Protein AF-A0A8T7L727-F1 (afdb_monomer)

Sequence (166 aa):
MMVFGVVELIFLVIIFMVVMALATMKTRSINAKKQRAAEAAFPEGKPDFDSIRQRVERRFHRRYELAAHIVMYLVIVGGLWALRLPGMALALIAGAWGLVVLIHGLQILFAEMSDSAIEREIERERSRFYEADKPKRSQHLRLSDEGELLDVIEEEWEAEEKYKRG

Structure (mmCIF, N/CA/C/O backbone):
data_AF-A0A8T7L727-F1
#
_entry.id   AF-A0A8T7L727-F1
#
loop_
_atom_site.group_PDB
_atom_site.id
_atom_site.type_symbol
_atom_site.label_atom_id
_atom_site.label_alt_id
_atom_site.label_comp_id
_atom_site.label_asym_id
_atom_site.label_entity_id
_atom_site.label_seq_id
_atom_site.pdbx_PDB_ins_code
_atom_site.Cartn_x
_atom_site.Cartn_y
_atom_site.Cartn_z
_atom_site.occupancy
_atom_site.B_iso_or_equiv
_atom_site.auth_seq_id
_atom_site.auth_comp_id
_atom_site.auth_asym_id
_atom_site.auth_atom_id
_atom_site.pdbx_PDB_model_num
ATOM 1 N N . MET A 1 1 ? 21.719 8.725 -34.401 1.00 65.50 1 MET A N 1
ATOM 2 C CA . MET A 1 1 ? 20.243 8.685 -34.276 1.00 65.50 1 MET A CA 1
ATOM 3 C C . MET A 1 1 ? 19.724 7.959 -33.025 1.00 65.50 1 MET A C 1
ATOM 5 O O . MET A 1 1 ? 18.613 8.258 -32.625 1.00 65.50 1 MET A O 1
ATOM 9 N N . MET A 1 2 ? 20.494 7.100 -32.337 1.00 68.69 2 MET A N 1
ATOM 10 C CA . MET A 1 2 ? 20.007 6.391 -31.130 1.00 68.69 2 MET A CA 1
ATOM 11 C C . MET A 1 2 ? 19.767 7.267 -29.880 1.00 68.69 2 MET A C 1
ATOM 13 O O . MET A 1 2 ? 18.987 6.883 -29.019 1.00 68.69 2 MET A O 1
ATOM 17 N N . VAL A 1 3 ? 20.390 8.447 -29.774 1.00 69.25 3 VAL A N 1
ATOM 18 C CA . VAL A 1 3 ? 20.268 9.312 -28.579 1.00 69.25 3 VAL A CA 1
ATOM 19 C C . VAL A 1 3 ? 18.866 9.926 -28.442 1.00 69.25 3 VAL A C 1
ATOM 21 O O . VAL A 1 3 ? 18.362 10.045 -27.330 1.00 69.25 3 VAL A O 1
ATOM 24 N N . PHE A 1 4 ? 18.200 10.247 -29.559 1.00 79.69 4 PHE A N 1
ATOM 25 C CA . PHE A 1 4 ? 16.856 10.838 -29.541 1.00 79.69 4 PHE A CA 1
ATOM 26 C C . PHE A 1 4 ? 15.798 9.879 -28.977 1.00 79.69 4 PHE A C 1
ATOM 28 O O . PHE A 1 4 ? 14.983 10.293 -28.158 1.00 79.69 4 PHE A O 1
ATOM 35 N N . GLY A 1 5 ? 15.869 8.588 -29.322 1.00 79.25 5 GLY A N 1
ATOM 36 C CA . GLY A 1 5 ? 14.899 7.598 -28.840 1.00 79.25 5 GLY A CA 1
ATOM 37 C C . GLY A 1 5 ? 14.959 7.355 -27.327 1.00 79.25 5 GLY A C 1
ATOM 38 O O . GLY A 1 5 ? 13.935 7.096 -26.703 1.00 79.25 5 GLY A O 1
ATOM 39 N N . VAL A 1 6 ? 16.139 7.484 -26.709 1.00 74.62 6 VAL A N 1
ATOM 40 C CA . VAL A 1 6 ? 16.291 7.306 -25.252 1.00 74.62 6 VAL A CA 1
ATOM 41 C C . VAL A 1 6 ? 15.688 8.484 -24.485 1.00 74.62 6 VAL A C 1
ATOM 43 O O . VAL A 1 6 ? 15.023 8.277 -23.472 1.00 74.62 6 VAL A O 1
ATOM 46 N N . VAL A 1 7 ? 15.882 9.715 -24.968 1.00 78.50 7 VAL A N 1
ATOM 47 C CA . VAL A 1 7 ? 15.332 10.921 -24.325 1.00 78.50 7 VAL A CA 1
ATOM 48 C C . VAL A 1 7 ? 13.804 10.925 -24.386 1.00 78.50 7 VAL A C 1
ATOM 50 O O . VAL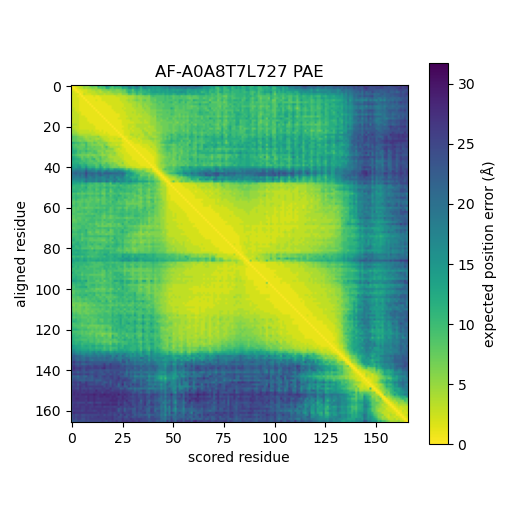 A 1 7 ? 13.153 11.206 -23.382 1.00 78.50 7 VAL A O 1
ATOM 53 N N . GLU A 1 8 ? 13.230 10.554 -25.531 1.00 81.50 8 GLU A N 1
ATOM 54 C CA . GLU A 1 8 ? 11.778 10.474 -25.713 1.00 81.50 8 GLU A CA 1
ATOM 55 C C . GLU A 1 8 ? 11.147 9.402 -24.809 1.00 81.50 8 GLU A C 1
ATOM 57 O O . GLU A 1 8 ? 10.140 9.657 -24.147 1.00 81.50 8 GLU A O 1
ATOM 62 N N . LEU A 1 9 ? 11.800 8.240 -24.674 1.00 76.62 9 LEU A N 1
ATOM 63 C CA . LEU A 1 9 ? 11.376 7.185 -23.752 1.00 76.62 9 LEU A CA 1
ATOM 64 C C . LEU A 1 9 ? 11.373 7.667 -22.292 1.00 76.62 9 LEU A C 1
ATOM 66 O O . LEU A 1 9 ? 10.398 7.450 -21.574 1.00 76.62 9 LEU A O 1
ATOM 70 N N . ILE A 1 10 ? 12.442 8.339 -21.850 1.00 76.62 10 ILE A N 1
ATOM 71 C CA . ILE A 1 10 ? 12.531 8.886 -20.486 1.00 76.62 10 ILE A CA 1
ATOM 72 C C . ILE A 1 10 ? 11.405 9.898 -20.245 1.00 76.62 10 ILE A C 1
ATOM 74 O O . ILE A 1 10 ? 10.755 9.860 -19.200 1.00 76.62 10 ILE A O 1
ATOM 78 N N . PHE A 1 11 ? 11.137 10.770 -21.217 1.00 83.81 11 PHE A N 1
ATOM 79 C CA . PHE A 1 11 ? 10.088 11.780 -21.111 1.00 83.81 11 PHE A CA 1
ATOM 80 C C . PHE A 1 11 ? 8.692 11.153 -20.977 1.00 83.81 11 PHE A C 1
ATOM 82 O O . PHE A 1 11 ? 7.919 11.549 -20.102 1.00 83.81 11 PHE A O 1
ATOM 89 N N . LEU A 1 12 ? 8.390 10.118 -21.768 1.00 80.88 12 LEU A N 1
ATOM 90 C CA . LEU A 1 12 ? 7.130 9.373 -21.673 1.00 80.88 12 LEU A CA 1
ATOM 91 C C . LEU A 1 12 ? 6.963 8.678 -20.316 1.00 80.88 12 LEU A C 1
ATOM 93 O O . LEU A 1 12 ? 5.872 8.704 -19.746 1.00 80.88 12 LEU A O 1
ATOM 97 N N . VAL A 1 13 ? 8.038 8.109 -19.762 1.00 76.94 13 VAL A N 1
ATOM 98 C CA . VAL A 1 13 ? 8.013 7.492 -18.426 1.00 76.94 13 VAL A CA 1
ATOM 99 C C . VAL A 1 13 ? 7.731 8.535 -17.342 1.00 76.94 13 VAL A C 1
ATOM 101 O O . VAL A 1 13 ? 6.911 8.285 -16.458 1.00 76.94 13 VAL A O 1
ATOM 104 N N . ILE A 1 14 ? 8.350 9.718 -17.417 1.00 80.69 14 ILE A N 1
ATOM 105 C CA . ILE A 1 14 ? 8.102 10.811 -16.463 1.00 80.69 14 ILE A CA 1
ATOM 106 C C . ILE A 1 14 ? 6.644 11.276 -16.539 1.00 80.69 14 ILE A C 1
ATOM 108 O O . ILE A 1 14 ? 5.987 11.391 -15.504 1.00 80.69 14 ILE A O 1
ATOM 112 N N . ILE A 1 15 ? 6.110 11.497 -17.746 1.00 88.31 15 ILE A N 1
ATOM 113 C CA . ILE A 1 15 ? 4.700 11.876 -17.934 1.00 88.31 15 ILE A CA 1
ATOM 114 C C . ILE A 1 15 ? 3.781 10.820 -17.325 1.00 88.31 15 ILE A C 1
ATOM 116 O O . ILE A 1 15 ? 2.874 11.155 -16.561 1.00 88.31 15 ILE A O 1
ATOM 120 N N . PHE A 1 16 ? 4.035 9.545 -17.619 1.00 82.50 16 PHE A N 1
ATOM 121 C CA . PHE A 1 16 ? 3.254 8.44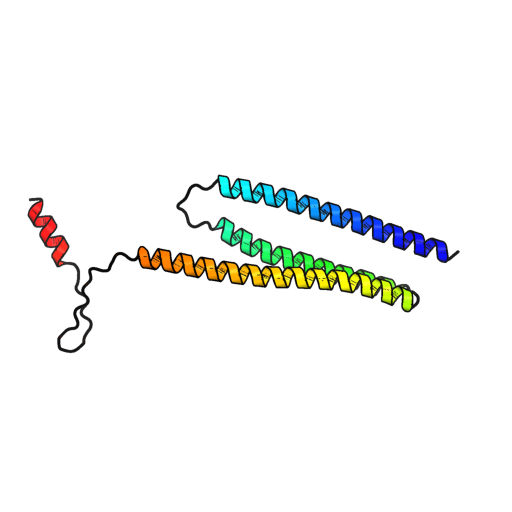3 -17.072 1.00 82.50 16 PHE A CA 1
ATOM 122 C C . PHE A 1 16 ? 3.272 8.436 -15.535 1.00 82.50 16 PHE A C 1
ATOM 124 O O . PHE A 1 16 ? 2.222 8.283 -14.907 1.00 82.50 16 PHE A O 1
ATOM 131 N N . MET A 1 17 ? 4.432 8.682 -14.917 1.00 78.44 17 MET A N 1
ATOM 132 C CA . MET A 1 17 ? 4.550 8.787 -13.459 1.00 78.44 17 MET A CA 1
ATOM 133 C C . MET A 1 17 ? 3.742 9.947 -12.880 1.00 78.44 17 MET A C 1
ATOM 135 O O . MET A 1 17 ? 3.043 9.761 -11.884 1.00 78.44 17 MET A O 1
ATOM 139 N N . VAL A 1 18 ? 3.789 11.125 -13.505 1.00 82.75 18 VAL A N 1
ATOM 140 C CA . VAL A 1 18 ? 2.999 12.284 -13.064 1.00 82.75 18 VAL A CA 1
ATOM 141 C C . VAL A 1 18 ? 1.503 11.976 -13.147 1.00 82.75 18 VAL A C 1
ATOM 143 O O . VAL A 1 18 ? 0.766 12.251 -12.202 1.00 82.75 18 VAL A O 1
ATOM 146 N N . VAL A 1 19 ? 1.048 11.340 -14.230 1.00 85.25 19 VAL A N 1
ATOM 147 C CA . VAL A 1 19 ? -0.361 10.952 -14.397 1.00 85.25 19 VAL A CA 1
ATOM 148 C C . VAL A 1 19 ? -0.796 9.953 -13.321 1.00 85.25 19 VAL A C 1
ATOM 150 O O . VAL A 1 19 ? -1.843 10.142 -12.699 1.00 85.25 19 VAL A O 1
ATOM 153 N N . MET A 1 20 ? 0.017 8.933 -13.040 1.00 80.88 20 MET A N 1
ATOM 154 C CA . MET A 1 20 ? -0.253 7.958 -11.975 1.00 80.88 20 MET A CA 1
ATOM 155 C C . MET A 1 20 ? -0.275 8.602 -10.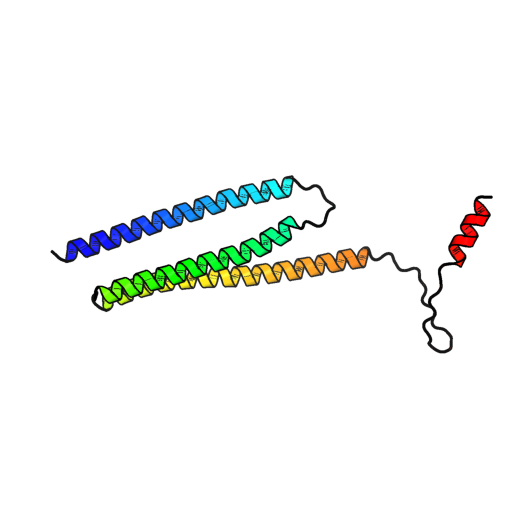581 1.00 80.88 20 MET A C 1
ATOM 157 O O . MET A 1 20 ? -1.164 8.316 -9.773 1.00 80.88 20 MET A O 1
ATOM 161 N N . ALA A 1 21 ? 0.656 9.514 -10.293 1.00 77.06 21 ALA A N 1
ATOM 162 C CA . ALA A 1 21 ? 0.676 10.258 -9.037 1.00 77.06 21 ALA A CA 1
ATOM 163 C C . ALA A 1 21 ? -0.596 11.109 -8.866 1.00 77.06 21 ALA A C 1
ATOM 165 O O . ALA A 1 21 ? -1.241 11.075 -7.818 1.00 77.06 21 ALA A O 1
ATOM 166 N N . LEU A 1 22 ? -1.031 11.807 -9.917 1.00 83.50 22 LEU A N 1
ATOM 167 C CA . LEU A 1 22 ? -2.267 12.592 -9.883 1.00 83.50 22 LEU A CA 1
ATOM 168 C C . LEU A 1 22 ? -3.513 11.708 -9.718 1.00 83.50 22 LEU A C 1
ATOM 170 O O . LEU A 1 22 ? -4.427 12.060 -8.964 1.00 83.50 22 LEU A O 1
ATOM 174 N N . ALA A 1 23 ? -3.545 10.543 -10.368 1.00 78.81 23 ALA A N 1
ATOM 175 C CA . ALA A 1 23 ? -4.638 9.584 -10.234 1.00 78.81 23 ALA A CA 1
ATOM 176 C C . ALA A 1 23 ? -4.762 9.066 -8.791 1.00 78.81 23 ALA A C 1
ATOM 178 O O . ALA A 1 23 ? -5.854 9.105 -8.222 1.00 78.81 23 ALA A O 1
ATOM 179 N N . THR A 1 24 ? -3.643 8.671 -8.174 1.00 78.44 24 THR A N 1
ATOM 180 C CA . THR A 1 24 ? -3.608 8.187 -6.780 1.00 78.44 24 THR A CA 1
ATOM 181 C C . THR A 1 24 ? -3.962 9.276 -5.761 1.00 78.44 24 THR A C 1
ATOM 183 O O . THR A 1 24 ? -4.626 8.999 -4.757 1.00 78.44 24 THR A O 1
ATOM 186 N N . MET A 1 25 ? -3.600 10.539 -6.014 1.00 79.94 25 MET A N 1
ATOM 187 C CA . MET A 1 25 ? -4.027 11.664 -5.171 1.00 79.94 25 MET A CA 1
ATOM 188 C C . MET A 1 25 ? -5.547 11.880 -5.219 1.00 79.94 25 MET A C 1
ATOM 190 O O . MET A 1 25 ? -6.171 12.138 -4.184 1.00 79.94 25 MET A O 1
ATOM 194 N N . LYS A 1 26 ? -6.173 11.731 -6.394 1.00 82.38 26 LYS A N 1
ATOM 195 C CA . LYS A 1 26 ? -7.621 11.932 -6.549 1.00 82.38 26 LYS A CA 1
ATOM 196 C C . LYS A 1 26 ? -8.425 10.886 -5.774 1.00 82.38 26 LYS A C 1
ATOM 198 O O . LYS A 1 26 ? -9.379 11.257 -5.080 1.00 82.38 26 LYS A O 1
ATOM 203 N N . THR A 1 27 ? -8.015 9.616 -5.808 1.00 79.38 27 THR A N 1
ATOM 204 C CA . THR A 1 27 ? -8.669 8.522 -5.063 1.00 79.38 27 THR A CA 1
ATOM 205 C C . THR A 1 27 ? -8.648 8.750 -3.553 1.00 79.38 27 THR A C 1
ATOM 207 O O . THR A 1 27 ? -9.662 8.523 -2.889 1.00 79.38 27 THR A O 1
ATOM 210 N N . ARG A 1 28 ? -7.548 9.285 -3.001 1.00 79.94 28 ARG A N 1
ATOM 211 C CA . ARG A 1 28 ? -7.453 9.601 -1.563 1.00 79.94 28 ARG A CA 1
ATOM 212 C C . ARG A 1 28 ? -8.500 10.625 -1.116 1.00 79.94 28 ARG A C 1
ATOM 214 O O . ARG A 1 28 ? -9.126 10.435 -0.074 1.00 79.94 28 ARG A O 1
ATOM 221 N N . SER A 1 29 ? -8.749 11.667 -1.913 1.00 82.31 29 SER A N 1
ATOM 222 C CA . SER A 1 29 ? -9.724 12.710 -1.547 1.00 82.31 29 SER A CA 1
ATOM 223 C C . SER A 1 29 ? -11.175 12.206 -1.531 1.00 82.31 29 SER A C 1
ATOM 225 O O . SER A 1 29 ? -11.974 12.629 -0.694 1.00 82.31 29 SER A O 1
ATOM 227 N N . ILE A 1 30 ? -11.514 11.266 -2.419 1.00 81.69 30 ILE A N 1
ATOM 228 C CA . ILE A 1 30 ? -12.854 10.671 -2.495 1.00 81.69 30 ILE A CA 1
ATOM 229 C C . ILE A 1 30 ? -13.099 9.764 -1.285 1.00 81.69 30 ILE A C 1
ATOM 231 O O . ILE A 1 30 ? -14.162 9.834 -0.667 1.00 81.69 30 ILE A O 1
ATOM 235 N N . ASN A 1 31 ? -12.105 8.958 -0.904 1.00 80.06 31 ASN A N 1
ATOM 236 C CA . ASN A 1 31 ? -12.225 8.056 0.241 1.00 80.06 31 ASN A CA 1
ATOM 237 C C . ASN A 1 31 ? -12.369 8.814 1.569 1.00 80.06 31 ASN A C 1
ATOM 239 O O . ASN A 1 31 ? -13.176 8.413 2.405 1.00 80.06 31 ASN A O 1
ATOM 243 N N . ALA A 1 32 ? -11.682 9.949 1.731 1.00 78.75 32 ALA A N 1
ATOM 244 C CA . ALA A 1 32 ? -11.825 10.795 2.918 1.00 78.75 32 ALA A CA 1
ATOM 245 C C . ALA A 1 32 ? -13.252 11.356 3.077 1.00 78.75 32 ALA A C 1
ATOM 247 O O . ALA A 1 32 ? -13.791 11.390 4.182 1.00 78.75 32 ALA A O 1
ATOM 248 N N . LYS A 1 33 ? -13.901 11.757 1.973 1.00 84.12 33 LYS A N 1
ATOM 249 C CA . LYS A 1 33 ? -15.298 12.227 2.005 1.00 84.12 33 LYS A CA 1
ATOM 250 C C . LYS A 1 33 ? -16.272 11.108 2.373 1.00 84.12 33 LYS A C 1
ATOM 252 O O . LYS A 1 33 ? -17.180 11.342 3.163 1.00 84.12 33 LYS A O 1
ATOM 257 N N . LYS A 1 34 ? -16.069 9.899 1.835 1.00 80.94 34 LYS A N 1
ATOM 258 C CA . LYS A 1 34 ? -16.903 8.730 2.160 1.00 80.94 34 LYS A CA 1
ATOM 259 C C . LYS A 1 34 ? -16.802 8.339 3.633 1.00 80.94 34 LYS A C 1
ATOM 261 O O . LYS A 1 34 ? -17.824 8.024 4.225 1.00 80.94 34 LYS A O 1
ATOM 266 N N . GLN A 1 35 ? -15.608 8.410 4.225 1.00 78.12 35 GLN A N 1
ATOM 267 C CA . GLN A 1 35 ? -15.422 8.126 5.651 1.00 78.12 35 GLN A CA 1
ATOM 268 C C . GLN A 1 35 ? -16.193 9.108 6.531 1.00 78.12 35 GLN A C 1
ATOM 270 O O . GLN A 1 35 ? -16.967 8.666 7.366 1.00 78.12 35 GLN A O 1
ATOM 275 N N . ARG A 1 36 ? -16.083 10.418 6.275 1.00 81.12 36 ARG A N 1
ATOM 276 C CA . ARG A 1 36 ? -16.839 11.432 7.033 1.00 81.12 36 ARG A CA 1
ATOM 277 C C . ARG A 1 36 ? -18.353 11.276 6.889 1.00 81.12 36 ARG A C 1
ATOM 279 O O . ARG A 1 36 ? -19.084 11.484 7.846 1.00 81.12 36 ARG A O 1
ATOM 286 N N . ALA A 1 37 ? -18.824 10.925 5.691 1.00 81.12 37 ALA A N 1
ATOM 287 C CA . ALA A 1 37 ? -20.244 10.684 5.452 1.00 81.12 37 ALA A CA 1
ATOM 288 C C . ALA A 1 37 ? -20.745 9.421 6.168 1.00 81.12 37 ALA A C 1
ATOM 290 O O . ALA A 1 37 ? -21.849 9.434 6.697 1.00 81.12 37 ALA A O 1
ATOM 291 N N . ALA A 1 38 ? -19.936 8.356 6.207 1.00 73.94 38 ALA A N 1
ATOM 292 C CA . ALA A 1 38 ? -20.250 7.152 6.969 1.00 73.94 38 ALA A CA 1
ATOM 293 C C . ALA A 1 38 ? -20.285 7.451 8.475 1.00 73.94 38 ALA A C 1
ATOM 295 O O . ALA A 1 38 ? -21.242 7.091 9.141 1.00 73.94 38 ALA A O 1
ATOM 296 N N . GLU A 1 39 ? -19.302 8.186 8.989 1.00 71.81 39 GLU A N 1
ATOM 297 C CA . GLU A 1 39 ? -19.210 8.568 10.403 1.00 71.81 39 GLU A CA 1
ATOM 298 C C . GLU A 1 39 ? -20.394 9.448 10.847 1.00 71.81 39 GLU A C 1
ATOM 300 O O . GLU A 1 39 ? -20.935 9.261 11.930 1.00 71.81 39 GLU A O 1
ATOM 305 N N . ALA A 1 40 ? -20.873 10.347 9.979 1.00 80.88 40 ALA A N 1
ATOM 306 C CA . ALA A 1 40 ? -22.050 11.177 10.248 1.00 80.88 40 ALA A CA 1
ATOM 307 C C . ALA A 1 40 ? -23.394 10.425 10.155 1.00 80.88 40 ALA A C 1
ATOM 309 O O . ALA A 1 40 ? -24.403 10.921 10.654 1.00 80.88 40 ALA A O 1
ATOM 310 N N . ALA A 1 41 ? -23.442 9.264 9.493 1.00 76.12 41 ALA A N 1
ATOM 311 C CA . ALA A 1 41 ? -24.686 8.542 9.219 1.00 76.12 41 ALA A CA 1
ATOM 312 C C . ALA A 1 41 ? -25.122 7.589 10.346 1.00 76.12 41 ALA A C 1
ATOM 314 O O . ALA A 1 41 ? -26.249 7.092 10.302 1.00 76.12 41 ALA A O 1
ATOM 315 N N . PHE A 1 42 ? -24.273 7.334 11.347 1.00 67.88 42 PHE A N 1
ATOM 316 C CA . PHE A 1 42 ? -24.539 6.322 12.373 1.00 67.88 42 PHE A CA 1
ATOM 317 C C . PHE A 1 42 ? -24.531 6.911 13.791 1.00 67.88 42 PHE A C 1
ATOM 319 O O . PHE A 1 42 ? -23.481 6.963 14.429 1.00 67.88 42 PHE A O 1
ATOM 326 N N . PRO A 1 43 ? -25.698 7.336 14.311 1.00 62.09 43 PRO A N 1
ATOM 327 C CA . PRO A 1 43 ? -25.855 7.640 15.728 1.00 62.09 43 PRO A CA 1
ATOM 328 C C . PRO A 1 43 ? -25.677 6.369 16.577 1.00 62.09 43 PRO A C 1
ATOM 330 O O . PRO A 1 43 ? -26.075 5.272 16.180 1.00 62.09 43 PRO A O 1
ATOM 333 N N . GLU A 1 44 ? -25.030 6.544 17.726 1.00 69.31 44 GLU A N 1
ATOM 334 C CA . GLU A 1 44 ? -24.511 5.528 18.650 1.00 69.31 44 GLU A CA 1
ATOM 335 C C . GLU A 1 44 ? -25.463 4.340 18.920 1.00 69.31 44 GLU A C 1
ATOM 337 O O . GLU A 1 44 ? -26.637 4.530 19.234 1.00 69.31 44 GLU A O 1
ATOM 342 N N . GLY A 1 45 ? -24.946 3.098 18.858 1.00 65.62 45 GLY A N 1
ATOM 343 C CA . GLY A 1 45 ? -25.578 1.960 19.552 1.00 65.62 45 GLY A CA 1
ATOM 344 C C . GLY A 1 45 ? -25.653 0.599 18.847 1.00 65.62 45 GLY A C 1
ATOM 345 O O . GLY A 1 45 ? -26.119 -0.353 19.469 1.00 65.62 45 GLY A O 1
ATOM 346 N N . LYS A 1 46 ? -25.212 0.438 17.591 1.00 68.00 46 LYS A N 1
ATOM 347 C CA . LYS A 1 46 ? -25.183 -0.887 16.929 1.00 68.00 46 LYS A CA 1
ATOM 348 C C . LYS A 1 46 ? -23.758 -1.318 16.572 1.00 68.00 46 LYS A C 1
ATOM 350 O O . LYS A 1 46 ? -22.980 -0.473 16.132 1.00 68.00 46 LYS A O 1
ATOM 355 N N . PRO A 1 47 ? -23.404 -2.611 16.741 1.00 64.38 47 PRO A N 1
ATOM 356 C CA . PRO A 1 47 ? -22.112 -3.129 16.309 1.00 64.38 47 PRO A CA 1
ATOM 357 C C . PRO A 1 47 ? -21.958 -2.915 14.802 1.00 64.38 47 PRO A C 1
ATOM 359 O O . PRO A 1 47 ? -22.722 -3.440 13.991 1.00 64.38 47 PRO A O 1
ATOM 362 N N . ASP A 1 48 ? -20.980 -2.091 14.451 1.00 73.00 48 ASP A N 1
ATOM 363 C CA . ASP A 1 48 ? -20.740 -1.617 13.096 1.00 73.00 48 ASP A CA 1
ATOM 364 C C . ASP A 1 48 ? -19.973 -2.669 12.280 1.00 73.00 48 ASP A C 1
ATOM 366 O O . ASP A 1 48 ? -18.740 -2.684 12.199 1.00 73.00 48 ASP A O 1
ATOM 370 N N . PHE A 1 49 ? -20.726 -3.594 11.687 1.00 77.81 49 PHE A N 1
ATOM 371 C CA . PHE A 1 49 ? -20.191 -4.603 10.772 1.00 77.81 49 PHE A CA 1
ATOM 372 C C . PHE A 1 49 ? -19.532 -3.978 9.531 1.00 77.81 49 PHE A C 1
ATOM 374 O O . PHE A 1 49 ? -18.586 -4.556 8.982 1.00 77.81 49 PHE A O 1
ATOM 381 N N . ASP A 1 50 ? -19.970 -2.789 9.110 1.00 78.50 50 ASP A N 1
ATOM 382 C CA . ASP A 1 50 ? -19.463 -2.130 7.911 1.00 78.50 50 ASP A CA 1
ATOM 383 C C . ASP A 1 50 ? -18.048 -1.575 8.117 1.00 78.50 50 ASP A C 1
ATOM 385 O O . ASP A 1 50 ? -17.209 -1.713 7.220 1.00 78.50 50 ASP A O 1
ATOM 389 N N . SER A 1 51 ? -17.697 -1.038 9.294 1.00 78.62 51 SER A N 1
ATOM 390 C CA . SER A 1 51 ? -16.301 -0.632 9.549 1.00 78.62 51 SER A CA 1
ATOM 391 C C . SER A 1 51 ? -15.337 -1.806 9.685 1.00 78.62 51 SER A C 1
ATOM 393 O O . SER A 1 51 ? -14.156 -1.669 9.336 1.00 78.62 51 SER A O 1
ATOM 395 N N . ILE A 1 52 ? -15.795 -2.964 10.171 1.00 81.69 52 ILE A N 1
ATOM 396 C CA . ILE A 1 52 ? -14.982 -4.189 10.191 1.00 81.69 52 ILE A CA 1
ATOM 397 C C . ILE A 1 52 ? -14.706 -4.622 8.751 1.00 81.69 52 ILE A C 1
ATOM 399 O O . ILE A 1 52 ? -13.547 -4.801 8.366 1.00 81.69 52 ILE A O 1
ATOM 403 N N . ARG A 1 53 ? -15.752 -4.688 7.922 1.00 86.69 53 ARG A N 1
ATOM 404 C CA . ARG A 1 53 ? -15.625 -5.019 6.502 1.00 86.69 53 ARG A CA 1
ATOM 405 C C . ARG A 1 53 ? -14.684 -4.058 5.771 1.00 86.69 53 ARG A C 1
ATOM 407 O O . ARG A 1 53 ? -13.752 -4.508 5.107 1.00 86.69 53 ARG A O 1
ATOM 414 N N . GLN A 1 54 ? -14.854 -2.746 5.943 1.00 83.69 54 GLN A N 1
ATOM 415 C CA . GLN A 1 54 ? -13.997 -1.743 5.300 1.00 83.69 54 GLN A CA 1
ATOM 416 C C . GLN A 1 54 ? -12.527 -1.829 5.733 1.00 83.69 54 GLN A C 1
ATOM 418 O O . GLN A 1 54 ? -11.636 -1.475 4.954 1.00 83.69 54 GLN A O 1
ATOM 423 N N . ARG A 1 55 ? -12.241 -2.259 6.969 1.00 83.25 55 ARG A N 1
ATOM 424 C CA . ARG A 1 55 ? -10.865 -2.498 7.436 1.00 83.25 55 ARG A CA 1
ATOM 425 C C . ARG A 1 55 ? -10.238 -3.689 6.724 1.00 83.25 55 ARG A C 1
ATOM 427 O O . ARG A 1 55 ? -9.106 -3.580 6.249 1.00 83.25 55 ARG A O 1
ATOM 434 N N . VAL A 1 56 ? -10.981 -4.787 6.601 1.00 86.88 56 VAL A N 1
ATOM 435 C CA . VAL A 1 56 ? -10.531 -5.985 5.880 1.00 86.88 56 VAL A CA 1
ATOM 436 C C . VAL A 1 56 ? -10.294 -5.658 4.404 1.00 86.88 56 VAL A C 1
ATOM 438 O O . VAL A 1 56 ? -9.202 -5.908 3.892 1.00 86.88 56 VAL A O 1
ATOM 441 N N . GLU A 1 57 ? -11.251 -5.004 3.742 1.00 89.44 57 GLU A N 1
ATOM 442 C CA . GLU A 1 57 ? -11.123 -4.589 2.338 1.00 89.44 57 GLU A CA 1
ATOM 443 C C . GLU A 1 57 ? -9.912 -3.665 2.120 1.00 89.44 57 GLU A C 1
ATOM 445 O O . GLU A 1 57 ? -9.155 -3.855 1.166 1.00 89.44 57 GLU A O 1
ATOM 450 N N . ARG A 1 58 ? -9.641 -2.724 3.038 1.00 86.75 58 ARG A N 1
ATOM 451 C CA . ARG A 1 58 ? -8.448 -1.856 2.973 1.00 86.75 58 ARG A CA 1
ATOM 452 C C . ARG A 1 58 ? -7.130 -2.626 3.036 1.00 86.75 58 ARG A C 1
ATOM 454 O O . ARG A 1 58 ? -6.169 -2.226 2.378 1.00 86.75 58 ARG A O 1
ATOM 461 N N . ARG A 1 59 ? -7.042 -3.693 3.836 1.00 88.00 59 ARG A N 1
ATOM 462 C CA . ARG A 1 59 ? -5.830 -4.533 3.912 1.00 88.00 59 ARG A CA 1
ATOM 463 C C . ARG A 1 59 ? -5.603 -5.269 2.587 1.00 88.00 59 ARG A C 1
ATOM 465 O O . ARG A 1 59 ? -4.493 -5.237 2.061 1.00 88.00 59 ARG A O 1
ATOM 472 N N . PHE A 1 60 ? -6.654 -5.845 2.001 1.00 89.94 60 PHE A N 1
ATOM 473 C CA . PHE A 1 60 ? -6.562 -6.506 0.695 1.00 89.94 60 PHE A CA 1
ATOM 474 C C . PHE A 1 60 ? -6.207 -5.541 -0.434 1.00 89.94 60 PHE A C 1
ATOM 476 O O . PHE A 1 60 ? -5.340 -5.853 -1.248 1.00 89.94 60 PHE A O 1
ATOM 483 N N . HIS A 1 61 ? -6.817 -4.355 -0.457 1.00 89.06 61 HIS A N 1
ATOM 484 C CA . HIS A 1 61 ? -6.551 -3.369 -1.499 1.00 89.06 61 HIS A CA 1
ATOM 485 C C . HIS A 1 61 ? -5.085 -2.913 -1.501 1.00 89.06 61 HIS A C 1
ATOM 487 O O . HIS A 1 61 ? -4.452 -2.912 -2.552 1.00 89.06 61 HIS A O 1
ATOM 493 N N . ARG A 1 62 ? -4.504 -2.645 -0.322 1.00 87.25 62 ARG A N 1
ATOM 494 C CA . ARG A 1 62 ? -3.079 -2.287 -0.185 1.00 87.25 62 ARG A CA 1
ATOM 495 C C . ARG A 1 62 ? -2.144 -3.382 -0.715 1.00 87.25 62 ARG A C 1
ATOM 497 O O . ARG A 1 62 ? -1.177 -3.094 -1.414 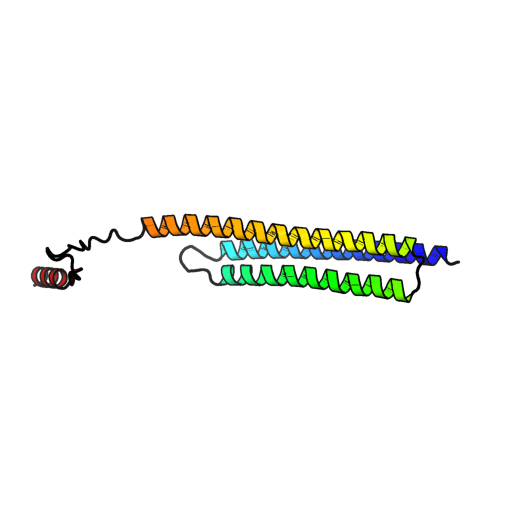1.00 87.25 62 ARG A O 1
ATOM 504 N N . ARG A 1 63 ? -2.451 -4.653 -0.436 1.00 89.44 63 ARG A N 1
ATOM 505 C CA . ARG A 1 63 ? -1.674 -5.796 -0.953 1.00 89.44 63 ARG A CA 1
ATOM 506 C C . ARG A 1 63 ? -1.807 -5.945 -2.465 1.00 89.44 63 ARG A C 1
ATOM 508 O O . ARG A 1 63 ? -0.817 -6.235 -3.130 1.00 89.44 63 ARG A O 1
ATOM 515 N N . TYR A 1 64 ? -3.005 -5.721 -3.003 1.00 91.69 64 TYR A N 1
ATOM 516 C CA . TYR A 1 64 ? -3.243 -5.734 -4.444 1.00 91.69 64 TYR A CA 1
ATOM 517 C C . TYR A 1 64 ? -2.459 -4.625 -5.155 1.00 91.69 64 TYR A C 1
ATOM 519 O O . TYR A 1 64 ? -1.810 -4.891 -6.163 1.00 91.69 64 TYR A O 1
ATOM 527 N N . GLU A 1 65 ? -2.450 -3.407 -4.607 1.00 87.62 65 GLU A N 1
ATOM 528 C CA . GLU A 1 65 ? -1.645 -2.301 -5.135 1.00 87.62 65 GLU A CA 1
ATOM 529 C C . GLU A 1 65 ? -0.152 -2.659 -5.161 1.00 87.62 65 GLU A C 1
ATOM 531 O O . GLU A 1 65 ? 0.501 -2.466 -6.186 1.00 87.62 65 GLU A O 1
ATOM 536 N N . LEU A 1 66 ? 0.396 -3.246 -4.091 1.00 89.69 66 LEU A N 1
ATOM 537 C CA . LEU A 1 66 ? 1.790 -3.708 -4.078 1.00 89.69 66 LEU A CA 1
ATOM 538 C C . LEU A 1 66 ? 2.059 -4.790 -5.123 1.00 89.69 66 LEU A C 1
ATOM 540 O O . LEU A 1 66 ? 3.046 -4.705 -5.852 1.00 89.69 66 LEU A O 1
ATOM 544 N N . ALA A 1 67 ? 1.180 -5.790 -5.214 1.00 90.50 67 ALA A N 1
ATOM 545 C CA . ALA A 1 67 ? 1.301 -6.860 -6.195 1.00 90.50 67 ALA A CA 1
ATOM 546 C C . ALA A 1 67 ? 1.298 -6.299 -7.624 1.00 90.50 67 ALA A C 1
ATOM 548 O O . ALA A 1 67 ? 2.138 -6.689 -8.432 1.00 90.50 67 ALA A O 1
ATOM 549 N N . ALA A 1 68 ? 0.431 -5.326 -7.918 1.00 86.00 68 ALA A N 1
ATOM 550 C CA . ALA A 1 68 ? 0.401 -4.644 -9.207 1.00 86.00 68 ALA A CA 1
ATOM 551 C C . ALA A 1 68 ? 1.724 -3.914 -9.509 1.00 86.00 68 ALA A C 1
ATOM 553 O O . ALA A 1 68 ? 2.243 -4.040 -10.617 1.00 86.00 68 ALA A O 1
ATOM 554 N N . HIS A 1 69 ? 2.314 -3.215 -8.531 1.00 86.38 69 HIS A N 1
ATOM 555 C CA . HIS A 1 69 ? 3.621 -2.565 -8.701 1.00 86.38 69 HIS A CA 1
ATOM 556 C C . HIS A 1 69 ? 4.751 -3.575 -8.936 1.00 86.38 69 HIS A C 1
ATOM 558 O O . HIS A 1 69 ? 5.596 -3.346 -9.798 1.00 86.38 69 HIS A O 1
ATOM 564 N N . ILE A 1 70 ? 4.756 -4.704 -8.220 1.00 92.25 70 ILE A N 1
ATOM 565 C CA . ILE A 1 70 ? 5.743 -5.778 -8.413 1.00 92.25 70 ILE A CA 1
ATOM 566 C C . ILE A 1 70 ? 5.600 -6.397 -9.807 1.00 92.25 70 ILE A C 1
ATOM 568 O O . ILE A 1 70 ? 6.592 -6.553 -10.515 1.00 92.25 70 ILE A O 1
ATOM 572 N N . VAL A 1 71 ? 4.378 -6.723 -10.232 1.00 92.75 71 VAL A N 1
ATOM 573 C CA . VAL A 1 71 ? 4.126 -7.280 -11.570 1.00 92.75 71 VAL A CA 1
ATOM 574 C C . VAL A 1 71 ? 4.568 -6.291 -12.647 1.00 92.75 71 VAL A C 1
ATOM 576 O O . VAL A 1 71 ? 5.291 -6.672 -13.565 1.00 92.75 71 VAL A O 1
ATOM 579 N N . MET A 1 72 ? 4.206 -5.013 -12.515 1.00 88.69 72 MET A N 1
ATOM 580 C CA . MET A 1 72 ? 4.622 -3.975 -13.458 1.00 88.69 72 MET A CA 1
ATOM 581 C C . MET A 1 72 ? 6.145 -3.819 -13.501 1.00 88.69 72 MET A C 1
ATOM 583 O O . MET A 1 72 ? 6.718 -3.724 -14.584 1.00 88.69 72 MET A O 1
ATOM 587 N N . TYR A 1 73 ? 6.806 -3.855 -12.343 1.00 91.25 73 TYR A N 1
ATOM 588 C CA . TYR A 1 73 ? 8.261 -3.833 -12.245 1.00 91.25 73 TYR A CA 1
ATOM 589 C C . TYR A 1 73 ? 8.903 -4.974 -13.037 1.00 91.25 73 TYR A C 1
ATOM 591 O O . TYR A 1 73 ? 9.781 -4.730 -13.863 1.00 91.25 73 TYR A O 1
ATOM 599 N N . LEU A 1 74 ? 8.431 -6.207 -12.838 1.00 94.06 74 LEU A N 1
ATOM 600 C CA . LEU A 1 74 ? 8.951 -7.381 -13.539 1.00 94.06 74 LEU A CA 1
ATOM 601 C C . LEU A 1 74 ? 8.727 -7.295 -15.052 1.00 94.06 74 LEU A C 1
ATOM 603 O O . LEU A 1 74 ? 9.632 -7.616 -15.819 1.00 94.06 74 LEU A O 1
ATOM 607 N N . VAL A 1 75 ? 7.555 -6.821 -15.486 1.00 91.00 75 VAL A N 1
ATOM 608 C CA . VAL A 1 75 ? 7.244 -6.627 -16.910 1.00 91.00 75 VAL A CA 1
ATOM 609 C C . VAL A 1 75 ? 8.168 -5.582 -17.537 1.00 91.00 75 VAL A C 1
ATOM 611 O O . VAL A 1 75 ? 8.735 -5.835 -18.599 1.00 91.00 75 VAL A O 1
ATOM 614 N N . ILE A 1 76 ? 8.364 -4.433 -16.882 1.00 87.25 76 ILE A N 1
ATOM 615 C CA . ILE A 1 76 ? 9.240 -3.365 -17.383 1.00 87.25 76 ILE A CA 1
ATOM 616 C C . ILE A 1 76 ? 10.686 -3.855 -17.438 1.00 87.25 76 ILE A C 1
ATOM 618 O O . ILE A 1 76 ? 11.312 -3.790 -18.492 1.00 87.25 76 ILE A O 1
ATOM 622 N N . VAL A 1 77 ? 11.223 -4.381 -16.335 1.00 89.25 77 VAL A N 1
ATOM 623 C CA . VAL A 1 77 ? 12.619 -4.840 -16.280 1.00 89.25 77 VAL A CA 1
ATOM 624 C C . VAL A 1 77 ? 12.864 -5.985 -17.263 1.00 89.25 77 VAL A C 1
ATOM 626 O O . VAL A 1 77 ? 13.854 -5.953 -17.993 1.00 89.25 77 VAL A O 1
ATOM 629 N N . GLY A 1 78 ? 11.950 -6.956 -17.344 1.00 91.06 78 GLY A N 1
ATOM 630 C CA . GLY A 1 78 ? 12.028 -8.060 -18.300 1.00 91.06 78 GLY A CA 1
ATOM 631 C C . GLY A 1 78 ? 11.969 -7.588 -19.755 1.00 91.06 78 GLY A C 1
ATOM 632 O O . GLY A 1 78 ? 12.771 -8.031 -20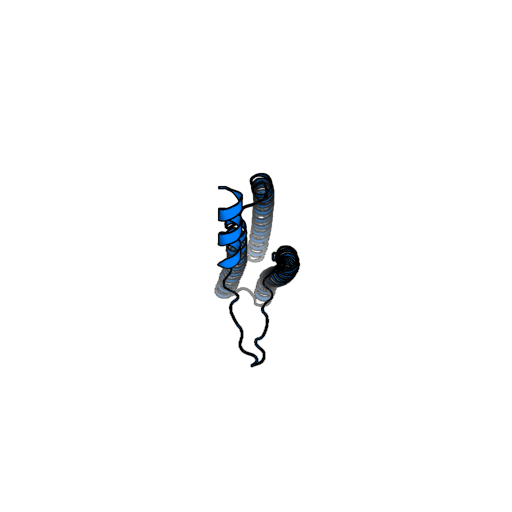.577 1.00 91.06 78 GLY A O 1
ATOM 633 N N . GLY A 1 79 ? 11.087 -6.634 -20.069 1.00 86.69 79 GLY A N 1
ATOM 634 C CA . GLY A 1 79 ? 11.004 -6.018 -21.394 1.00 86.69 79 GLY A CA 1
ATOM 635 C C . GLY A 1 79 ? 12.281 -5.264 -21.775 1.00 86.69 79 GLY A C 1
ATOM 636 O O . GLY A 1 79 ? 12.803 -5.441 -22.874 1.00 86.69 79 GLY A O 1
ATOM 637 N N . LEU A 1 80 ? 12.844 -4.481 -20.850 1.00 87.25 80 LEU A N 1
ATOM 638 C CA . LEU A 1 80 ? 14.112 -3.773 -21.063 1.00 87.25 80 LEU A CA 1
ATOM 639 C C . LEU A 1 80 ? 15.285 -4.746 -21.262 1.00 87.25 80 LEU A C 1
ATOM 641 O O . LEU A 1 80 ? 16.177 -4.478 -22.071 1.00 87.25 80 LEU A O 1
ATOM 645 N N . TRP A 1 81 ? 15.272 -5.887 -20.566 1.00 89.31 81 TRP A N 1
ATOM 646 C CA . TRP A 1 81 ? 16.265 -6.947 -20.744 1.00 89.31 81 TRP A CA 1
ATOM 647 C C . TRP A 1 81 ? 16.153 -7.600 -22.130 1.00 89.31 81 TRP A C 1
ATOM 649 O O . TRP A 1 81 ? 17.163 -7.772 -22.814 1.00 89.31 81 TRP A O 1
ATOM 659 N N . ALA A 1 82 ? 14.930 -7.876 -22.596 1.00 89.31 82 ALA A N 1
ATOM 660 C CA . ALA A 1 82 ? 14.671 -8.422 -23.931 1.00 89.31 82 ALA A CA 1
ATOM 661 C C . ALA A 1 82 ? 15.147 -7.490 -25.064 1.00 89.31 82 ALA A C 1
ATOM 663 O O . ALA A 1 82 ? 15.621 -7.965 -26.095 1.00 89.31 82 ALA A O 1
ATOM 664 N N . LEU A 1 83 ? 15.096 -6.170 -24.851 1.00 89.62 83 LEU A N 1
ATOM 665 C CA . LEU A 1 83 ? 15.608 -5.158 -25.785 1.00 89.62 83 LEU A CA 1
ATOM 666 C C . LEU A 1 83 ? 17.143 -5.018 -25.783 1.00 89.62 83 LEU A C 1
ATOM 668 O O . LEU A 1 83 ? 17.677 -4.227 -26.558 1.00 89.62 83 LEU A O 1
ATOM 672 N N . ARG A 1 84 ? 17.860 -5.770 -24.932 1.00 91.50 84 ARG A N 1
ATOM 673 C CA . ARG A 1 84 ? 19.327 -5.722 -24.778 1.00 91.50 84 ARG A CA 1
ATOM 674 C C . ARG A 1 84 ? 19.880 -4.310 -24.568 1.00 91.50 84 ARG A C 1
ATOM 676 O O . ARG A 1 84 ? 20.913 -3.942 -25.130 1.00 91.50 84 ARG A O 1
ATOM 683 N N . LEU A 1 85 ? 19.199 -3.517 -23.741 1.00 84.56 85 LEU A N 1
ATOM 684 C CA . LEU A 1 85 ? 19.703 -2.203 -23.351 1.00 84.56 85 LEU A CA 1
ATOM 685 C C . LEU A 1 85 ? 21.080 -2.310 -22.671 1.00 84.56 85 LEU A C 1
ATOM 687 O O . LEU A 1 85 ? 21.358 -3.299 -21.986 1.00 84.56 85 LEU A O 1
ATOM 691 N N . PRO A 1 86 ? 21.950 -1.295 -22.831 1.00 89.75 86 PRO A N 1
ATOM 692 C CA . PRO A 1 86 ? 23.268 -1.299 -22.213 1.00 89.75 86 PRO A CA 1
ATOM 693 C C . PRO A 1 86 ? 23.141 -1.418 -20.690 1.00 89.75 86 PRO A C 1
ATOM 695 O O . PRO A 1 86 ? 22.328 -0.730 -20.067 1.00 89.75 86 PRO A O 1
ATOM 698 N N . GLY A 1 87 ? 23.968 -2.283 -20.094 1.00 89.19 87 GLY A N 1
ATOM 699 C CA . GLY A 1 87 ? 23.804 -2.741 -18.710 1.00 89.19 87 GLY A CA 1
ATOM 700 C C . GLY A 1 87 ? 23.710 -1.621 -17.673 1.00 89.19 87 GLY A C 1
ATOM 701 O O . GLY A 1 87 ? 22.930 -1.734 -16.734 1.00 89.19 87 GLY A O 1
ATOM 702 N N . MET A 1 88 ? 24.422 -0.506 -17.869 1.00 88.12 88 MET A N 1
ATOM 703 C CA . MET A 1 88 ? 24.362 0.638 -16.953 1.00 88.12 88 MET A CA 1
ATOM 704 C C . MET A 1 88 ? 23.010 1.367 -17.001 1.00 88.12 88 MET A C 1
ATOM 706 O O . MET A 1 88 ? 22.456 1.686 -15.953 1.00 88.12 88 MET A O 1
ATOM 710 N N . ALA A 1 89 ? 22.441 1.591 -18.190 1.00 84.69 89 ALA A N 1
ATOM 711 C CA . ALA A 1 89 ? 21.122 2.216 -18.318 1.00 84.69 89 ALA A CA 1
ATOM 712 C C . ALA A 1 89 ? 20.026 1.308 -17.744 1.00 84.69 89 ALA A C 1
ATOM 714 O O . ALA A 1 89 ? 19.161 1.769 -17.000 1.00 84.69 89 ALA A O 1
ATOM 715 N N . LEU A 1 90 ? 20.109 0.004 -18.031 1.00 88.88 90 LEU A N 1
ATOM 716 C CA . LEU A 1 90 ? 19.204 -0.989 -17.464 1.00 88.88 90 LEU A CA 1
ATOM 717 C C . LEU A 1 90 ? 19.290 -1.012 -15.931 1.00 88.88 90 LEU A C 1
ATOM 719 O O . LEU A 1 90 ? 18.256 -0.984 -15.271 1.00 88.88 90 LEU A O 1
ATOM 723 N N . ALA A 1 91 ? 20.502 -1.021 -15.369 1.00 91.88 91 ALA A N 1
ATOM 724 C CA . ALA A 1 91 ? 20.715 -1.032 -13.924 1.00 91.88 91 ALA A CA 1
ATOM 725 C C . ALA A 1 91 ? 20.141 0.218 -13.244 1.00 91.88 91 ALA A C 1
ATOM 727 O O . ALA A 1 91 ? 19.505 0.098 -12.200 1.00 91.88 91 ALA A O 1
ATOM 728 N N . LEU A 1 92 ? 20.304 1.404 -13.842 1.00 90.00 92 LEU A N 1
ATOM 729 C CA . LEU A 1 92 ? 19.739 2.644 -13.301 1.00 90.00 92 LEU A CA 1
ATOM 730 C C . LEU A 1 92 ? 18.208 2.633 -13.324 1.00 90.00 92 LEU A C 1
ATOM 732 O O . LEU A 1 92 ? 17.584 2.959 -12.317 1.00 90.00 92 LEU A O 1
ATOM 736 N N . ILE A 1 93 ? 17.595 2.222 -14.440 1.00 87.06 93 ILE A N 1
ATOM 737 C CA . ILE A 1 93 ? 16.131 2.167 -14.561 1.00 87.06 93 ILE A CA 1
ATOM 738 C C . ILE A 1 93 ? 15.559 1.106 -13.613 1.00 87.06 93 ILE A C 1
ATOM 740 O O . ILE A 1 93 ? 14.643 1.397 -12.845 1.00 87.06 93 ILE A O 1
ATOM 744 N N . ALA A 1 94 ? 16.121 -0.104 -13.617 1.00 92.31 94 ALA A N 1
ATOM 745 C CA . ALA A 1 94 ? 15.692 -1.187 -12.737 1.00 92.31 94 ALA A CA 1
ATOM 746 C C . ALA A 1 94 ? 15.917 -0.852 -11.255 1.00 92.31 94 ALA A C 1
ATOM 748 O O . ALA A 1 94 ? 15.085 -1.198 -10.419 1.00 92.31 94 ALA A O 1
ATOM 749 N N . GLY A 1 95 ? 17.005 -0.154 -10.921 1.00 92.50 95 GLY A N 1
ATOM 750 C CA . GLY A 1 95 ? 17.290 0.308 -9.564 1.00 92.50 95 GLY A CA 1
ATOM 751 C C . GLY A 1 95 ? 16.307 1.381 -9.098 1.00 92.50 95 GLY A C 1
ATOM 752 O O . GLY A 1 95 ? 15.730 1.254 -8.020 1.00 92.50 95 GLY A O 1
ATOM 753 N N . ALA A 1 96 ? 16.053 2.400 -9.925 1.00 88.06 96 ALA A N 1
ATOM 754 C CA . ALA A 1 96 ? 15.099 3.462 -9.612 1.00 88.06 96 ALA A CA 1
ATOM 755 C C . ALA A 1 96 ? 13.678 2.910 -9.409 1.00 88.06 96 ALA A C 1
ATOM 757 O O . ALA A 1 96 ? 13.022 3.233 -8.420 1.00 88.06 96 ALA A O 1
ATOM 758 N N . TRP A 1 97 ? 13.219 2.023 -10.295 1.00 87.25 97 TRP A N 1
ATOM 759 C CA . TRP A 1 97 ? 11.919 1.370 -10.139 1.00 87.25 97 TRP A CA 1
ATOM 760 C C . TRP A 1 97 ? 11.875 0.407 -8.948 1.00 87.25 97 TRP A C 1
ATOM 762 O O . TRP A 1 97 ? 10.876 0.369 -8.229 1.00 87.25 97 TRP A O 1
ATOM 772 N N . GLY A 1 98 ? 12.957 -0.335 -8.698 1.00 92.25 98 GLY A N 1
ATOM 773 C CA . GLY A 1 98 ? 13.071 -1.208 -7.531 1.00 92.25 98 GLY A CA 1
ATOM 774 C C . GLY A 1 98 ? 12.942 -0.427 -6.222 1.00 92.25 98 GLY A C 1
ATOM 775 O O . GLY A 1 98 ? 12.245 -0.868 -5.310 1.00 92.25 98 GLY A O 1
ATOM 776 N N . LEU A 1 99 ? 13.523 0.777 -6.154 1.00 93.75 99 LEU A N 1
ATOM 777 C CA . LEU A 1 99 ? 13.391 1.671 -5.003 1.00 93.75 99 LEU A CA 1
ATOM 778 C C . LEU A 1 99 ? 11.939 2.119 -4.781 1.00 93.75 99 LEU A C 1
ATOM 780 O O . LEU A 1 99 ? 11.483 2.158 -3.642 1.00 93.75 99 LEU A O 1
ATOM 784 N N . VAL A 1 100 ? 11.191 2.410 -5.850 1.00 88.75 100 VAL A N 1
ATOM 785 C CA . VAL A 1 100 ? 9.763 2.762 -5.749 1.00 88.75 100 VAL A CA 1
ATOM 786 C C . VAL A 1 100 ? 8.955 1.607 -5.157 1.00 88.75 100 VAL A C 1
ATOM 788 O O . VAL A 1 100 ? 8.193 1.820 -4.213 1.00 88.75 100 VAL A O 1
ATOM 791 N N . VAL A 1 101 ? 9.149 0.382 -5.659 1.00 92.19 101 VAL A N 1
ATOM 792 C CA . VAL A 1 101 ? 8.482 -0.818 -5.121 1.00 92.19 101 VAL A CA 1
ATOM 793 C C . VAL A 1 101 ? 8.852 -1.030 -3.652 1.00 92.19 101 VAL A C 1
ATOM 795 O O . VAL A 1 101 ? 7.973 -1.294 -2.832 1.00 92.19 101 VAL A O 1
ATOM 798 N N . LEU A 1 102 ? 10.131 -0.858 -3.302 1.00 95.50 102 LEU A N 1
ATOM 799 C CA . LEU A 1 102 ? 10.618 -0.985 -1.929 1.00 95.50 102 LEU A CA 1
ATOM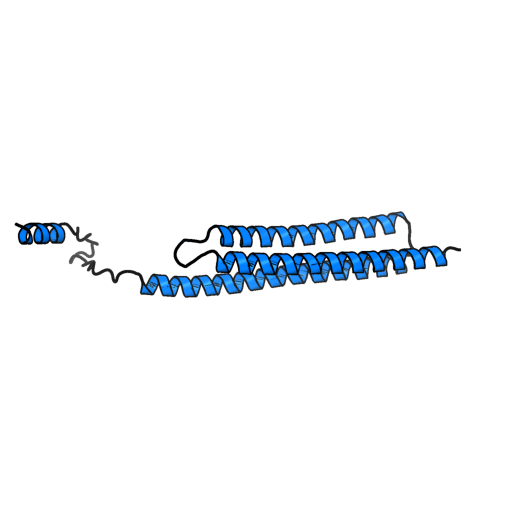 800 C C . LEU A 1 102 ? 9.949 0.026 -0.988 1.00 95.50 102 LEU A C 1
ATOM 802 O O . LEU A 1 102 ? 9.456 -0.356 0.072 1.00 95.50 102 LEU A O 1
ATOM 806 N N . ILE A 1 103 ? 9.888 1.302 -1.384 1.00 92.25 103 ILE A N 1
ATOM 807 C CA . ILE A 1 103 ? 9.216 2.356 -0.611 1.00 92.25 103 ILE A CA 1
ATOM 808 C C . ILE A 1 103 ? 7.742 1.998 -0.397 1.00 92.25 103 ILE A C 1
ATOM 810 O O . ILE A 1 103 ? 7.235 2.134 0.716 1.00 92.25 103 ILE A O 1
ATOM 814 N N . HIS A 1 104 ? 7.056 1.505 -1.431 1.00 89.62 104 HIS A N 1
ATOM 815 C CA . HIS A 1 104 ? 5.655 1.095 -1.325 1.00 89.62 104 HIS A CA 1
ATOM 816 C C . HIS A 1 104 ? 5.467 -0.099 -0.378 1.00 89.62 104 HIS A C 1
ATOM 818 O O . HIS A 1 104 ? 4.556 -0.103 0.450 1.00 89.62 104 HIS A O 1
ATOM 824 N N . GLY A 1 105 ? 6.366 -1.084 -0.444 1.00 93.44 105 GLY A N 1
ATOM 825 C CA . GLY A 1 105 ? 6.386 -2.214 0.483 1.00 93.44 105 GLY A CA 1
ATOM 826 C C . GLY A 1 105 ? 6.546 -1.767 1.938 1.00 93.44 105 GLY A C 1
ATOM 827 O O . GLY A 1 105 ? 5.780 -2.193 2.801 1.00 93.44 105 GLY A O 1
ATOM 828 N N . LEU A 1 106 ? 7.478 -0.845 2.207 1.00 95.25 106 LEU A N 1
ATOM 829 C CA . LEU A 1 106 ? 7.684 -0.282 3.546 1.00 95.25 106 LEU A CA 1
ATOM 830 C C . LEU A 1 106 ? 6.468 0.507 4.045 1.00 95.25 106 LEU A C 1
ATOM 832 O O . LEU A 1 106 ? 6.091 0.373 5.207 1.00 95.25 106 LEU A O 1
ATOM 836 N N . GLN A 1 107 ? 5.822 1.295 3.181 1.00 91.38 107 GLN A N 1
ATOM 837 C CA . GLN A 1 107 ? 4.596 2.018 3.537 1.00 91.38 107 GLN A CA 1
ATOM 838 C C . GLN A 1 107 ? 3.484 1.069 3.996 1.00 91.38 107 GLN A C 1
ATOM 840 O O . GLN A 1 107 ? 2.797 1.355 4.977 1.00 91.38 107 GLN A O 1
ATOM 845 N N . ILE A 1 108 ? 3.317 -0.066 3.315 1.00 91.81 108 ILE A N 1
ATOM 846 C CA . ILE A 1 108 ? 2.312 -1.073 3.678 1.00 91.81 108 ILE A CA 1
ATOM 847 C C . ILE A 1 108 ? 2.673 -1.746 4.998 1.00 91.81 108 ILE A C 1
ATOM 849 O O . ILE A 1 108 ? 1.809 -1.865 5.863 1.00 91.81 108 ILE A O 1
ATOM 853 N N . LEU A 1 109 ? 3.940 -2.120 5.182 1.00 94.19 109 LEU A N 1
ATOM 854 C CA . LEU A 1 109 ? 4.418 -2.727 6.422 1.00 94.19 109 LEU A CA 1
ATOM 855 C C . LEU A 1 109 ? 4.188 -1.798 7.622 1.00 94.19 109 LEU A C 1
ATOM 857 O O . LEU A 1 109 ? 3.632 -2.222 8.634 1.00 94.19 109 LEU A O 1
ATOM 861 N N . PHE A 1 110 ? 4.536 -0.514 7.502 1.00 94.00 110 PHE A N 1
ATOM 862 C CA . PHE A 1 110 ? 4.278 0.461 8.563 1.00 94.00 110 PHE A CA 1
ATOM 863 C C . PHE A 1 110 ? 2.788 0.659 8.829 1.00 94.00 110 PHE A C 1
ATOM 865 O O . PHE A 1 110 ? 2.397 0.784 9.988 1.00 94.00 110 PHE A O 1
ATOM 872 N N . ALA A 1 111 ? 1.954 0.630 7.789 1.00 89.00 111 ALA A N 1
ATOM 873 C CA . ALA A 1 111 ? 0.513 0.727 7.955 1.00 89.00 111 ALA A CA 1
ATOM 874 C C . ALA A 1 111 ? -0.082 -0.499 8.678 1.00 89.00 111 ALA A C 1
ATOM 876 O O . ALA A 1 111 ? -0.974 -0.349 9.510 1.00 89.00 111 ALA A O 1
ATOM 877 N N . GLU A 1 112 ? 0.418 -1.710 8.416 1.00 91.31 112 GLU A N 1
ATOM 878 C CA . GLU A 1 112 ? -0.005 -2.919 9.139 1.00 91.31 112 GLU A CA 1
ATOM 879 C C . GLU A 1 112 ? 0.438 -2.888 10.613 1.00 91.31 112 GLU A C 1
ATOM 881 O O . GLU A 1 112 ? -0.334 -3.257 11.506 1.00 91.31 112 GLU A O 1
ATOM 886 N N . MET A 1 113 ? 1.647 -2.387 10.893 1.00 92.56 113 MET A N 1
ATOM 887 C CA . MET A 1 113 ? 2.122 -2.194 12.266 1.00 92.56 113 MET A CA 1
ATOM 888 C C . MET A 1 113 ? 1.279 -1.165 13.025 1.00 92.56 113 MET A C 1
ATOM 890 O O . MET A 1 113 ? 0.918 -1.413 14.177 1.00 92.56 113 MET A O 1
ATOM 894 N N . SER A 1 114 ? 0.944 -0.031 12.395 1.00 91.44 114 SER A N 1
ATOM 895 C CA . SER A 1 114 ? 0.103 0.993 13.022 1.00 91.44 114 SER A CA 1
ATOM 896 C C . SER A 1 114 ? -1.311 0.480 13.274 1.00 91.44 114 SER A C 1
ATOM 898 O O . SER A 1 114 ? -1.832 0.671 14.370 1.00 91.44 114 SER A O 1
ATOM 900 N N . ASP A 1 115 ? -1.902 -0.236 12.311 1.00 88.56 115 ASP A N 1
ATOM 901 C CA . ASP A 1 115 ? -3.233 -0.833 12.464 1.00 88.56 115 ASP A CA 1
ATOM 902 C C . ASP A 1 115 ? -3.252 -1.810 13.655 1.00 88.56 115 ASP A C 1
ATOM 904 O O . ASP A 1 115 ? -4.171 -1.774 14.470 1.00 88.56 115 ASP A O 1
ATOM 908 N N . SER A 1 116 ? -2.198 -2.619 13.820 1.00 90.81 116 SER A N 1
ATOM 909 C CA . SER A 1 116 ? -2.070 -3.566 14.939 1.00 90.81 116 SER A CA 1
ATOM 910 C C . SER A 1 116 ? -1.840 -2.887 16.297 1.00 90.81 116 SER A C 1
ATOM 912 O O . SER A 1 116 ? -2.135 -3.463 17.344 1.00 90.81 116 SER A O 1
ATOM 914 N N . ALA A 1 117 ? -1.248 -1.691 16.322 1.00 91.81 117 ALA A N 1
ATOM 915 C CA . ALA A 1 117 ? -1.097 -0.912 17.551 1.00 91.81 117 ALA A CA 1
ATOM 916 C C . ALA A 1 117 ? -2.434 -0.288 17.973 1.00 91.81 117 ALA A C 1
ATOM 918 O O . ALA A 1 117 ? -2.812 -0.388 19.136 1.00 91.81 117 ALA A O 1
ATOM 919 N N . ILE A 1 118 ? -3.170 0.271 17.010 1.00 90.31 118 ILE A N 1
ATOM 920 C CA . ILE A 1 118 ? -4.500 0.848 17.231 1.00 90.31 118 ILE A CA 1
ATOM 921 C C . ILE A 1 118 ? -5.478 -0.228 17.709 1.00 90.31 118 ILE A C 1
ATOM 923 O O . ILE A 1 118 ? -6.198 -0.016 18.676 1.00 90.31 118 ILE A O 1
ATOM 927 N N . GLU A 1 119 ? -5.479 -1.402 17.076 1.00 88.75 119 GLU A N 1
ATOM 928 C CA . GLU A 1 119 ? -6.367 -2.513 17.438 1.00 88.75 119 GLU A CA 1
ATOM 929 C C . GLU A 1 119 ? -6.128 -2.996 18.878 1.00 88.75 119 GLU A C 1
ATOM 931 O O . GLU A 1 119 ? -7.079 -3.252 19.612 1.00 88.75 119 GLU A O 1
ATOM 936 N N . ARG A 1 120 ? -4.865 -3.013 19.327 1.00 93.19 120 ARG A N 1
ATOM 937 C CA . ARG A 1 120 ? -4.518 -3.322 20.72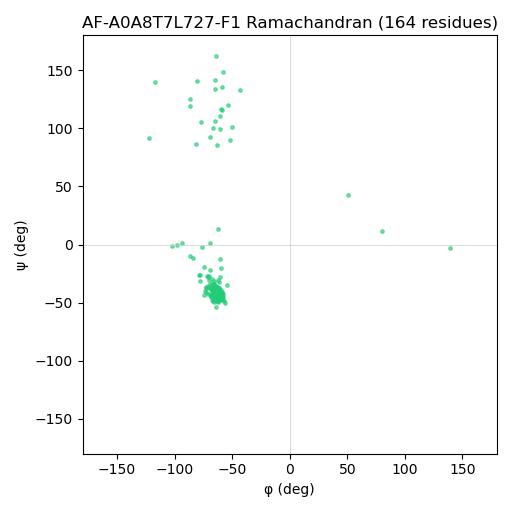2 1.00 93.19 120 ARG A CA 1
ATOM 938 C C . ARG A 1 120 ? -5.018 -2.273 21.709 1.00 93.19 120 ARG A C 1
ATOM 940 O O . ARG A 1 120 ? -5.421 -2.644 22.806 1.00 93.19 120 ARG A O 1
ATOM 947 N N . GLU A 1 121 ? -4.984 -0.994 21.347 1.00 90.06 121 GLU A N 1
ATOM 948 C CA . GLU A 1 121 ? -5.472 0.068 22.231 1.00 90.06 121 GLU A CA 1
ATOM 949 C C . GLU A 1 121 ? -7.002 0.084 22.302 1.00 90.06 121 GLU A C 1
ATOM 951 O O . GLU A 1 121 ? -7.557 0.162 23.395 1.00 90.06 121 GLU A O 1
ATOM 956 N N . ILE A 1 122 ? -7.683 -0.126 21.169 1.00 87.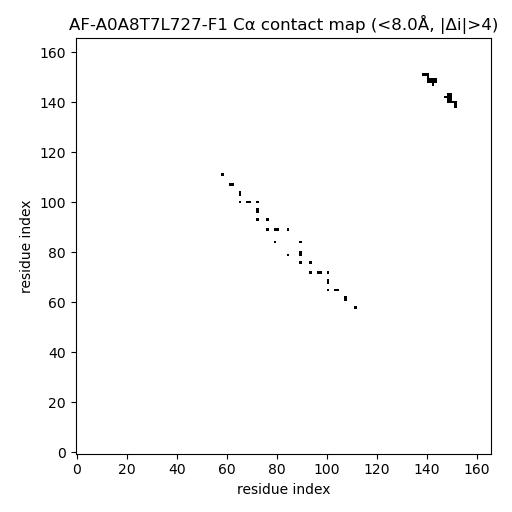69 122 ILE A N 1
ATOM 957 C CA . ILE A 1 122 ? -9.143 -0.287 21.127 1.00 87.69 122 ILE A CA 1
ATOM 958 C C . ILE A 1 122 ? -9.575 -1.471 21.993 1.00 87.69 122 ILE A C 1
ATOM 960 O O . ILE A 1 122 ? -10.522 -1.341 22.760 1.00 87.69 122 ILE A O 1
ATOM 964 N N . GLU A 1 123 ? -8.894 -2.617 21.908 1.00 88.81 123 GLU A N 1
ATOM 965 C CA . GLU A 1 123 ? -9.248 -3.788 22.716 1.00 88.81 123 GLU A CA 1
ATOM 966 C C . GLU A 1 123 ? -9.050 -3.530 24.219 1.00 88.81 123 GLU A C 1
ATOM 968 O O . GLU A 1 123 ? -9.885 -3.936 25.024 1.00 88.81 123 GLU A O 1
ATOM 973 N N . ARG A 1 124 ? -8.000 -2.790 24.609 1.00 91.88 124 ARG A N 1
ATOM 974 C CA . ARG A 1 124 ? -7.782 -2.373 26.008 1.00 91.88 124 ARG A CA 1
ATOM 975 C C . ARG A 1 124 ? -8.861 -1.423 26.516 1.00 91.88 124 ARG A C 1
ATOM 977 O O . ARG A 1 124 ? -9.291 -1.542 27.660 1.00 91.88 124 ARG A O 1
ATOM 984 N N . GLU A 1 125 ? -9.278 -0.451 25.711 1.00 82.50 125 GLU A N 1
ATOM 985 C CA . GLU A 1 125 ? -10.371 0.446 26.095 1.00 82.50 125 GLU A CA 1
ATOM 986 C C . GLU A 1 125 ? -11.691 -0.316 26.177 1.00 82.50 125 GLU A C 1
ATOM 988 O O . GLU A 1 125 ? -12.435 -0.185 27.149 1.00 82.50 125 GLU A O 1
ATOM 993 N N . ARG A 1 126 ? -11.948 -1.188 25.202 1.00 83.25 126 ARG A N 1
ATOM 994 C CA . ARG A 1 126 ? -13.137 -2.031 25.153 1.00 83.25 126 ARG A CA 1
ATOM 995 C C . ARG A 1 126 ? -13.218 -2.975 26.353 1.00 83.25 126 ARG A C 1
ATOM 997 O O . ARG A 1 126 ? -14.294 -3.116 26.930 1.00 83.25 126 ARG A O 1
ATOM 1004 N N . SER A 1 127 ? -12.102 -3.569 26.780 1.00 84.88 127 SER A N 1
ATOM 1005 C CA . SER A 1 127 ? -12.063 -4.403 27.984 1.00 84.88 127 SER A CA 1
ATOM 1006 C C . SER A 1 127 ? -12.344 -3.591 29.250 1.00 84.88 127 SER A C 1
ATOM 1008 O O . SER A 1 127 ? -13.083 -4.068 30.104 1.00 84.88 127 SER A O 1
ATOM 1010 N N . ARG A 1 128 ? -11.841 -2.350 29.356 1.00 83.69 128 ARG A N 1
ATOM 1011 C CA . ARG A 1 128 ? -12.163 -1.444 30.479 1.00 83.69 128 ARG A CA 1
ATOM 1012 C C . ARG A 1 128 ? -13.649 -1.100 30.533 1.00 83.69 128 ARG A C 1
ATOM 1014 O O . ARG A 1 128 ? -14.229 -1.122 31.614 1.00 83.69 128 ARG A O 1
ATOM 1021 N N . PHE A 1 129 ? -14.267 -0.816 29.385 1.00 80.62 129 PHE A N 1
ATOM 1022 C CA . PHE A 1 129 ? -15.709 -0.571 29.312 1.00 80.62 129 PHE A CA 1
ATOM 1023 C C . PHE A 1 129 ? -16.509 -1.810 29.722 1.00 80.62 129 PHE A C 1
ATOM 1025 O O . PHE A 1 129 ? -17.376 -1.707 30.582 1.00 80.62 129 PHE A O 1
ATOM 1032 N N . TYR A 1 130 ? -16.185 -2.992 29.190 1.00 80.25 130 TYR A N 1
ATOM 1033 C CA . TYR A 1 130 ? -16.891 -4.221 29.566 1.00 80.25 130 TYR A CA 1
ATOM 1034 C C . TYR A 1 130 ? -16.648 -4.656 31.016 1.00 80.25 130 TYR A C 1
ATOM 1036 O O . TYR A 1 130 ? -17.521 -5.286 31.604 1.00 80.25 130 TYR A O 1
ATOM 1044 N N . GLU A 1 131 ? -15.492 -4.360 31.614 1.00 81.06 131 GLU A N 1
ATOM 1045 C CA . GLU A 1 131 ? -15.261 -4.601 33.043 1.00 81.06 131 GLU A CA 1
ATOM 1046 C C . GLU A 1 131 ? -16.068 -3.651 33.931 1.00 81.06 131 GLU A C 1
ATOM 1048 O O . GLU A 1 131 ? -16.578 -4.092 34.959 1.00 81.06 131 GLU A O 1
ATOM 1053 N N . ALA A 1 132 ? -16.223 -2.386 33.530 1.00 77.94 132 ALA A N 1
ATOM 1054 C CA . ALA A 1 132 ? -17.042 -1.413 34.250 1.00 77.94 132 ALA A CA 1
ATOM 1055 C C . ALA A 1 132 ? -18.545 -1.732 34.164 1.00 77.94 132 ALA A C 1
ATOM 1057 O O . ALA A 1 132 ? -19.261 -1.549 35.146 1.00 77.94 132 ALA A O 1
ATOM 1058 N N . ASP A 1 133 ? -18.998 -2.244 33.016 1.00 68.00 133 ASP A N 1
ATOM 1059 C CA . ASP A 1 133 ? -20.399 -2.597 32.752 1.00 68.00 133 ASP A CA 1
ATOM 1060 C C . ASP A 1 133 ? -20.739 -4.061 33.047 1.00 68.00 133 ASP A C 1
ATOM 1062 O O . ASP A 1 133 ? -21.884 -4.473 32.859 1.00 68.00 133 ASP A O 1
ATOM 1066 N N . LYS A 1 134 ? -19.786 -4.876 33.527 1.00 65.31 134 LYS A N 1
ATOM 1067 C CA . LYS A 1 134 ? -20.144 -6.173 34.108 1.00 65.31 134 LYS A CA 1
ATOM 1068 C C . LYS A 1 134 ? -21.062 -5.858 35.287 1.00 65.31 134 LYS A C 1
ATOM 1070 O O . LYS A 1 134 ? -20.561 -5.309 36.273 1.00 65.31 134 LYS A O 1
ATOM 1075 N N . PRO A 1 135 ? -22.371 -6.186 35.223 1.00 60.50 135 PRO A N 1
ATOM 1076 C CA . PRO A 1 135 ? -23.247 -5.989 36.362 1.00 60.50 135 PRO A CA 1
ATOM 1077 C C . PRO A 1 135 ? -22.559 -6.699 37.512 1.00 60.50 135 PRO A C 1
ATOM 1079 O O . PRO A 1 135 ? -22.205 -7.874 37.382 1.00 60.50 135 PRO A O 1
ATOM 1082 N N . LYS A 1 136 ? -22.242 -5.941 38.566 1.00 59.56 136 LYS A N 1
ATOM 1083 C CA . LYS A 1 136 ? -21.581 -6.442 39.765 1.00 59.56 136 LYS A CA 1
ATOM 1084 C C . LYS A 1 136 ? -22.387 -7.664 40.173 1.00 59.56 136 LYS A C 1
ATOM 1086 O O . LYS A 1 136 ? -23.503 -7.494 40.650 1.00 59.56 136 LYS A O 1
ATOM 1091 N N . ARG A 1 137 ? -21.893 -8.869 39.852 1.00 57.19 137 ARG A N 1
ATOM 1092 C CA . ARG A 1 137 ? -22.618 -10.115 40.097 1.00 57.19 137 ARG A CA 1
ATOM 1093 C C . ARG A 1 137 ? -22.816 -10.150 41.602 1.00 57.19 137 ARG A C 1
ATOM 1095 O O . ARG A 1 137 ? -21.895 -10.471 42.343 1.00 57.19 137 ARG A O 1
ATOM 1102 N N . SER A 1 138 ? -24.007 -9.769 42.047 1.00 53.22 138 SER A N 1
ATOM 1103 C CA . SER A 1 138 ? -24.478 -9.976 43.410 1.00 53.22 138 SER A CA 1
ATOM 1104 C C . SER A 1 138 ? -24.736 -11.459 43.674 1.00 53.22 138 SER A C 1
ATOM 1106 O O . SER A 1 138 ? -25.095 -11.812 44.791 1.00 53.22 138 SER A O 1
ATOM 1108 N N . GLN A 1 139 ? -24.488 -12.336 42.693 1.00 53.19 139 GLN A N 1
ATOM 1109 C CA . GLN A 1 139 ? -24.296 -13.764 42.906 1.00 53.19 139 GLN A CA 1
ATOM 1110 C C . GLN A 1 139 ? -23.051 -13.993 43.765 1.00 53.19 139 GLN A C 1
ATOM 1112 O O . GLN A 1 139 ? -21.933 -14.205 43.292 1.00 53.19 139 GLN A O 1
ATOM 1117 N N . HIS A 1 140 ? -23.287 -13.931 45.070 1.00 54.31 140 HIS A N 1
ATOM 1118 C CA . HIS A 1 140 ? -22.533 -14.631 46.086 1.00 54.31 140 HIS A CA 1
ATOM 1119 C C . HIS A 1 140 ? -22.459 -16.117 45.703 1.00 54.31 140 HIS A C 1
ATOM 1121 O O . HIS A 1 140 ? -23.305 -16.909 46.106 1.00 54.31 140 HIS A O 1
ATOM 1127 N N . LEU A 1 141 ? -21.433 -16.511 44.949 1.00 56.41 141 LEU A N 1
ATOM 1128 C CA . LEU A 1 141 ? -20.981 -17.897 44.962 1.00 56.41 141 LEU A CA 1
ATOM 1129 C C . LEU A 1 141 ? -20.418 -18.143 46.362 1.00 56.41 141 LEU A C 1
ATOM 1131 O O . LEU A 1 141 ? -19.328 -17.679 46.703 1.00 56.41 141 LEU A O 1
ATOM 1135 N N . ARG A 1 142 ? -21.216 -18.787 47.212 1.00 56.34 142 ARG A N 1
ATOM 1136 C CA . ARG A 1 142 ? -20.751 -19.306 48.494 1.00 56.34 142 ARG A CA 1
ATOM 1137 C C . ARG A 1 142 ? -20.198 -20.700 48.239 1.00 56.34 142 ARG A C 1
ATOM 1139 O O . ARG A 1 142 ? -20.885 -21.545 47.679 1.00 56.34 142 ARG A O 1
ATOM 1146 N N . LEU A 1 143 ? -18.949 -20.910 48.638 1.00 61.03 143 LEU A N 1
ATOM 1147 C CA . LEU A 1 143 ? -18.394 -22.251 48.766 1.00 61.03 143 LEU A CA 1
ATOM 1148 C C . LEU A 1 143 ? -19.170 -22.966 49.872 1.00 61.03 143 LEU A C 1
ATOM 1150 O O . LEU A 1 143 ? -19.400 -22.374 50.930 1.00 61.03 143 LEU A O 1
ATOM 1154 N N . SER A 1 144 ? -19.584 -24.206 49.620 1.00 69.38 144 SER A N 1
ATOM 1155 C CA . SER A 1 144 ? -19.992 -25.083 50.714 1.00 69.38 144 SER A CA 1
ATOM 1156 C C . SER A 1 144 ? -18.780 -25.362 51.610 1.00 69.38 144 SER A C 1
ATOM 1158 O O . SER A 1 144 ? -17.631 -25.190 51.189 1.00 69.38 144 SER A O 1
ATOM 1160 N N . ASP A 1 145 ? -19.015 -25.825 52.836 1.00 82.19 145 ASP A N 1
ATOM 1161 C CA . ASP A 1 145 ? -17.938 -26.181 53.771 1.00 82.19 145 ASP A CA 1
ATOM 1162 C C . ASP A 1 145 ? -17.019 -27.304 53.230 1.00 82.19 145 ASP A C 1
ATOM 1164 O O . ASP A 1 145 ? -15.920 -27.511 53.743 1.00 82.19 145 ASP A O 1
ATOM 1168 N N . GLU A 1 146 ? -17.431 -27.986 52.153 1.00 73.88 146 GLU A N 1
ATOM 1169 C CA . GLU A 1 146 ? -16.679 -29.041 51.459 1.00 73.88 146 GLU A CA 1
ATOM 1170 C C . GLU A 1 146 ? -15.932 -28.549 50.204 1.00 73.88 146 GLU A C 1
ATOM 1172 O O . GLU A 1 146 ? -15.230 -29.318 49.549 1.00 73.88 146 GLU A O 1
ATOM 1177 N N . GLY A 1 147 ? -16.033 -27.259 49.869 1.00 80.25 147 GLY A N 1
ATOM 1178 C CA . GLY A 1 147 ? -15.342 -26.667 48.722 1.00 80.25 147 GLY A CA 1
ATOM 1179 C C . GLY A 1 147 ? -16.013 -26.917 47.370 1.00 80.25 147 GLY A C 1
ATOM 1180 O O . GLY A 1 147 ? -15.415 -26.621 46.334 1.00 80.25 147 GLY A O 1
ATOM 1181 N N . GLU A 1 148 ? -17.250 -27.418 47.355 1.00 74.50 148 GLU A N 1
ATOM 1182 C CA . GLU A 1 148 ? -18.039 -27.524 46.129 1.00 74.50 148 GLU A CA 1
ATOM 1183 C C . GLU A 1 148 ? -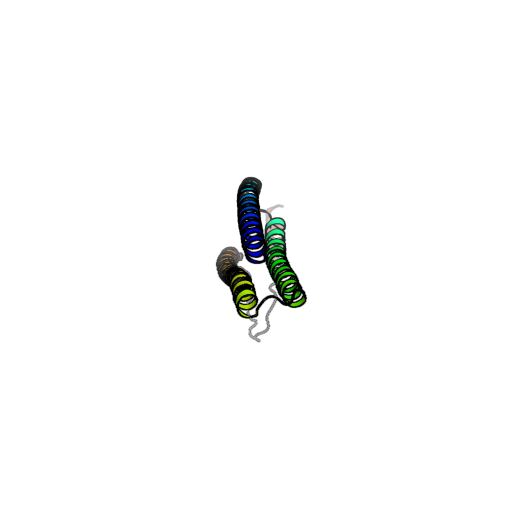18.696 -26.180 45.771 1.00 74.50 148 GLU A C 1
ATOM 1185 O O . GLU A 1 148 ? -19.164 -25.425 46.632 1.00 74.50 148 GLU A O 1
ATOM 1190 N N . LEU A 1 149 ? -18.711 -25.869 44.470 1.00 58.03 149 LEU A N 1
ATOM 1191 C CA . LEU A 1 149 ? -19.421 -24.719 43.912 1.00 58.03 149 LEU A CA 1
ATOM 1192 C C . LEU A 1 149 ? -20.912 -25.058 43.839 1.00 58.03 149 LEU A C 1
ATOM 1194 O O . LEU A 1 149 ? -21.329 -25.826 42.976 1.00 58.03 149 LEU A O 1
ATOM 1198 N N . LEU A 1 150 ? -21.708 -24.480 44.737 1.00 61.72 150 LEU A N 1
ATOM 1199 C CA . LEU A 1 150 ? -23.164 -24.534 44.641 1.00 61.72 150 LEU A CA 1
ATOM 1200 C C . LEU A 1 150 ? -23.649 -23.386 43.750 1.00 61.72 150 LEU A C 1
ATOM 1202 O O . LEU A 1 150 ? -23.443 -22.213 44.073 1.00 61.72 150 LEU A O 1
ATOM 1206 N N . ASP A 1 151 ? -24.314 -23.721 42.644 1.00 59.53 151 ASP A N 1
ATOM 1207 C CA . ASP A 1 151 ? -25.132 -22.759 41.911 1.00 59.53 151 ASP A CA 1
ATOM 1208 C C . ASP A 1 151 ? -26.296 -22.363 42.828 1.00 59.53 151 ASP A C 1
ATOM 1210 O O . ASP A 1 151 ? -27.206 -23.152 43.085 1.00 59.53 151 ASP A O 1
ATOM 1214 N N . VAL A 1 152 ? -26.253 -21.149 43.380 1.00 57.94 152 VAL A N 1
ATOM 1215 C CA . VAL A 1 152 ? -27.406 -20.564 44.072 1.00 57.94 152 VAL A CA 1
ATOM 1216 C C . VAL A 1 152 ? -28.440 -20.266 42.993 1.00 57.94 152 VAL A C 1
ATOM 1218 O O . VAL A 1 152 ? -28.384 -19.234 42.327 1.00 57.94 152 VAL A O 1
ATOM 1221 N N . ILE A 1 153 ? -29.333 -21.226 42.769 1.00 55.03 153 ILE A N 1
ATOM 1222 C CA . ILE A 1 153 ? -30.475 -21.095 41.872 1.00 55.03 153 ILE A CA 1
ATOM 1223 C C . ILE A 1 153 ? -31.314 -19.922 42.399 1.00 55.03 153 ILE A C 1
ATOM 1225 O O . ILE A 1 153 ? -31.823 -19.961 43.514 1.00 55.03 153 ILE A O 1
ATOM 1229 N N . GLU A 1 154 ? -31.443 -18.867 41.598 1.00 54.50 154 GLU A N 1
ATOM 1230 C CA . GLU A 1 154 ? -32.200 -17.629 41.863 1.00 54.50 154 GLU A CA 1
ATOM 1231 C C . GLU A 1 154 ? -33.724 -17.832 42.051 1.00 54.50 154 GLU A C 1
ATOM 1233 O O . GLU A 1 154 ? -34.479 -16.861 42.081 1.00 54.50 154 GLU A O 1
ATOM 1238 N N . GLU A 1 155 ? -34.195 -19.070 42.229 1.00 56.31 155 GLU A N 1
ATOM 1239 C CA . GLU A 1 155 ? -35.615 -19.415 42.392 1.00 56.31 155 GLU A CA 1
ATOM 1240 C C . GLU A 1 155 ? -36.275 -18.744 43.612 1.00 56.31 155 GLU A C 1
ATOM 1242 O O . GLU A 1 155 ? -37.495 -18.589 43.643 1.00 56.31 155 GLU A O 1
ATOM 1247 N N . GLU A 1 156 ? -35.505 -18.282 44.602 1.00 55.41 156 GLU A N 1
ATOM 1248 C CA . GLU A 1 156 ? -36.064 -17.668 45.815 1.00 55.41 156 GLU A CA 1
ATOM 1249 C C . GLU A 1 156 ? -36.512 -16.203 45.618 1.00 55.41 156 GLU A C 1
ATOM 1251 O O . GLU A 1 156 ? -37.447 -15.749 46.278 1.00 55.41 156 GLU A O 1
ATOM 1256 N N . TRP A 1 157 ? -35.923 -15.459 44.671 1.00 56.16 157 TRP A N 1
ATOM 1257 C CA . TRP A 1 157 ? -36.288 -14.049 44.437 1.00 56.16 157 TRP A CA 1
ATOM 1258 C C . TRP A 1 157 ? -37.595 -13.884 43.645 1.00 56.16 157 TRP A C 1
ATOM 1260 O O . TRP A 1 157 ? -38.350 -12.941 43.892 1.00 56.16 157 TRP A O 1
ATOM 1270 N N . GLU A 1 158 ? -37.923 -14.816 42.744 1.00 57.66 158 GLU A N 1
ATOM 1271 C CA . GLU A 1 158 ? -39.187 -14.773 41.988 1.00 57.66 158 GLU A CA 1
ATOM 1272 C C . GLU A 1 158 ? -40.413 -15.098 42.863 1.00 57.66 158 GLU A C 1
ATOM 1274 O O . GLU A 1 158 ? -41.520 -14.605 42.610 1.00 57.66 158 GLU A O 1
ATOM 1279 N N . ALA A 1 159 ? -40.233 -15.884 43.931 1.00 62.03 159 ALA A N 1
ATOM 1280 C CA . ALA A 1 159 ? -41.306 -16.231 44.860 1.00 62.03 159 ALA A CA 1
ATOM 1281 C C . ALA A 1 159 ? -41.741 -15.039 45.740 1.00 62.03 159 ALA A C 1
ATOM 1283 O O . ALA A 1 159 ? -42.936 -14.868 46.000 1.00 62.03 159 ALA A O 1
ATOM 1284 N N . GLU A 1 160 ? -40.805 -14.175 46.148 1.00 63.00 160 GLU A N 1
ATOM 1285 C CA . GLU A 1 160 ? -41.099 -12.999 46.982 1.00 63.00 160 GLU A CA 1
ATOM 1286 C C . GLU A 1 160 ? -41.822 -11.877 46.218 1.00 63.00 160 GLU A C 1
ATOM 1288 O O . GLU A 1 160 ? -42.723 -11.231 46.766 1.00 63.00 160 GLU A O 1
ATOM 1293 N N . GLU A 1 161 ? -41.490 -11.648 44.942 1.00 62.44 161 GLU A N 1
ATOM 1294 C CA . GLU A 1 161 ? -42.188 -10.643 44.126 1.00 62.44 161 GLU A CA 1
ATOM 1295 C C . GLU A 1 161 ? -43.654 -11.015 43.871 1.00 62.44 161 GLU A C 1
ATOM 1297 O O . GLU A 1 161 ? -44.523 -10.136 43.828 1.00 62.44 161 GLU A O 1
ATOM 1302 N N . LYS A 1 162 ? -43.954 -12.312 43.743 1.00 66.44 162 LYS A N 1
ATOM 1303 C CA . LYS A 1 162 ? -45.318 -12.798 43.509 1.00 66.44 162 LYS A CA 1
ATOM 1304 C C . LYS A 1 162 ? -46.217 -12.635 44.738 1.00 66.44 162 LYS A C 1
ATOM 1306 O O . LYS A 1 162 ? -47.418 -12.439 44.578 1.00 66.44 162 LYS A O 1
ATOM 1311 N N . TYR A 1 163 ? -45.646 -12.652 45.944 1.00 67.50 163 TYR A N 1
ATOM 1312 C CA . TYR A 1 163 ? -46.388 -12.471 47.195 1.00 67.50 163 TYR A CA 1
ATOM 1313 C C . TYR A 1 163 ? -46.743 -11.002 47.485 1.00 67.50 163 TYR A C 1
ATOM 1315 O O . TYR A 1 163 ? -47.742 -10.735 48.138 1.00 67.50 163 TYR A O 1
ATOM 1323 N N . LYS A 1 164 ? -45.971 -10.027 46.982 1.00 61.28 164 LYS A N 1
ATOM 1324 C CA . LYS A 1 164 ? -46.243 -8.588 47.205 1.00 61.28 164 LYS A CA 1
ATOM 1325 C C . LYS A 1 164 ? -47.255 -7.967 46.232 1.00 61.28 164 LYS A C 1
ATOM 1327 O O . LYS A 1 164 ? -47.661 -6.827 46.443 1.00 61.28 164 LYS A O 1
ATOM 1332 N N . ARG A 1 165 ? -47.624 -8.668 45.153 1.00 67.94 165 ARG A N 1
ATOM 1333 C CA . ARG A 1 165 ? -48.577 -8.185 44.129 1.00 67.94 165 ARG A CA 1
ATOM 1334 C C . ARG A 1 165 ? -49.991 -8.773 44.259 1.00 67.94 165 ARG A C 1
ATOM 1336 O O . ARG A 1 165 ? -50.840 -8.418 43.443 1.00 67.94 165 ARG A O 1
ATOM 1343 N N . GLY A 1 166 ? -50.231 -9.659 45.227 1.00 56.00 166 GLY A N 1
ATOM 1344 C CA . GLY A 1 166 ? -51.557 -10.188 45.578 1.00 56.00 166 GLY A CA 1
ATOM 1345 C C . GLY A 1 166 ? -52.043 -9.609 46.895 1.00 56.00 166 GLY A C 1
ATOM 1346 O O . GLY A 1 166 ? -53.266 -9.382 47.000 1.00 56.00 166 GLY A O 1
#

Secondary structure (DSSP, 8-state):
-HHHHHHHHHHHHHHHHHHHHHHHHHHHHHHHHHHHHHHHH--S-S--HHHHHHHHHHHHHHHHHHHHHHHHHHHHHHHHHHTT--HHHHHHHHHHHHHHHHHHHHHHHHHHHHHHHHHHHHHHHHHHHHHHSS-------PBPTTS-B----THHHHHHHHHH--

Foldseek 3Di:
DVVVVVVVVVVVVVVVVVVVVVVVVVVVVVVVVVVVVVVVVDDDDDDCPPVVVVVVVVLVVLVVVLVVLVVVLCVVLVVCVVVVPDPVVSCVVSVVSVVVSVVSVVVSVVVVVVVVVVVVVVVVVVVVVVVVPPPPPPPPQDQDPVRDGDDPPPVVVVVVVVVVVD

pLDDT: mean 79.85, std 11.67, range [53.19, 95.5]

Mean predicted aligned error: 11.21 Å

Solvent-accessible surface area (backbone atoms only — not comparable to full-atom values): 9724 Å² total; per-residue (Å²): 123,72,70,60,62,54,54,54,52,53,51,53,52,53,52,51,50,52,53,52,53,53,53,56,53,54,54,53,58,54,52,55,53,50,50,55,52,54,62,72,70,60,79,89,89,71,89,62,62,65,62,53,50,53,52,55,52,52,56,53,50,55,52,50,53,51,49,52,49,51,53,50,48,52,52,51,50,50,50,46,56,74,68,65,53,59,66,69,62,46,48,51,54,49,48,56,52,48,50,52,50,49,54,53,52,50,54,50,52,54,50,53,54,50,51,56,51,52,52,53,50,51,51,53,52,50,49,52,51,52,61,71,64,46,72,79,70,79,72,73,74,52,67,46,101,84,69,49,84,52,82,77,71,69,68,68,61,64,56,56,59,60,63,77,76,110

Radius of gyration: 30.82 Å; Cα contacts (8 Å, |Δi|>4): 31; chains: 1; bounding box: 76×42×88 Å